Protein AF-A0A224Y0G2-F1 (afdb_monomer_lite)

Foldseek 3Di:
DDDPDPDPPVVVVVCCVVVVVVVVVVCVVCLCDPDPNHDPVVVVVVVCVVVVCCCVPVVPVDDDDDDQDPCNPPPDDDDDDDPVCVVVDDDPDPDPCNPPDDPPVPPDDDDPPPPPPPPPPPPDDDDDDDDDDPDDDDDDDDDDDDDDDDD

Organism: NCBI:txid156445

Radius of gyration: 34.44 Å; chains: 1; bounding box: 80×59×84 Å

Secondary structure (DSSP, 8-state):
-----SS-HHHHHHHHHHHHHHHHHHHHH-TTSSSTTS--HHHHHHHHHHHHHHHHTTTTS-PPPP---TTTT-SS------TTGGGG-PPPP--TTTT----GGG-SPPPP-----------------------PPPPPPPP--------

InterPro domains:
  IPR000615 Bestrophin [PTHR10736] (2-120)
  IPR021134 Bestrophin-like [PF01062] (2-57)

Sequence (151 aa):
MEIDIYLPVFTILQFFFFMGLLKVAEQLINPFGDDDEDFELNWLIDRHTKVSYLGVDILMAKAPPLVKDKYFDEVNLTLPYTGAAFAYKKKTYRGSVHNMQVPEDQQSMFLPEIAEEEEQDTIRNTPKNSVPNLLMPTPPTPSSAPAGIWR

pLDDT: mean 79.34, std 19.07, range [37.09, 97.75]

Structure (mmCIF, N/CA/C/O backbone):
data_AF-A0A224Y0G2-F1
#
_entry.id   AF-A0A224Y0G2-F1
#
loop_
_atom_site.group_PDB
_atom_site.id
_atom_site.type_symbol
_atom_site.label_atom_id
_atom_site.label_alt_id
_atom_site.label_comp_id
_atom_site.label_asym_id
_atom_site.label_entity_id
_atom_site.label_seq_id
_atom_site.pdbx_PDB_ins_code
_atom_site.Cartn_x
_atom_site.Cartn_y
_atom_site.Cartn_z
_atom_site.occupancy
_atom_site.B_iso_or_equiv
_atom_site.auth_seq_id
_atom_site.auth_comp_id
_atom_site.auth_asym_id
_atom_site.auth_atom_id
_atom_site.pdbx_PDB_model_num
ATOM 1 N N . MET A 1 1 ? -42.674 6.212 34.345 1.00 41.25 1 MET A N 1
ATOM 2 C CA . MET A 1 1 ? -42.300 4.798 34.162 1.00 41.25 1 MET A CA 1
ATOM 3 C C . MET A 1 1 ? -40.810 4.816 33.891 1.00 41.25 1 MET A C 1
ATOM 5 O O . MET A 1 1 ? -40.409 5.245 32.818 1.00 41.25 1 MET A O 1
ATOM 9 N N . GLU A 1 2 ? -40.012 4.556 34.921 1.00 67.75 2 GLU A N 1
ATOM 10 C CA . GLU A 1 2 ? -38.554 4.485 34.803 1.00 67.75 2 GLU A CA 1
ATOM 11 C C . GLU A 1 2 ? -38.212 3.162 34.117 1.00 67.75 2 GLU A C 1
ATOM 13 O O . GLU A 1 2 ? -38.799 2.125 34.426 1.00 67.75 2 GLU A O 1
ATOM 18 N N . ILE A 1 3 ? -37.354 3.222 33.103 1.00 73.31 3 ILE A N 1
ATOM 19 C CA . ILE A 1 3 ? -36.933 2.044 32.350 1.00 73.31 3 ILE A CA 1
ATOM 20 C C . ILE A 1 3 ? -35.868 1.360 33.203 1.00 73.31 3 ILE A C 1
ATOM 22 O O . ILE A 1 3 ? -34.735 1.832 33.271 1.00 73.31 3 ILE A O 1
ATOM 26 N N . ASP A 1 4 ? -36.249 0.273 33.868 1.00 70.38 4 ASP A N 1
ATOM 27 C CA . ASP A 1 4 ? -35.336 -0.525 34.680 1.00 70.38 4 ASP A CA 1
ATOM 28 C C . ASP A 1 4 ? -34.507 -1.438 33.763 1.00 70.38 4 ASP A C 1
ATOM 30 O O . ASP A 1 4 ? -34.941 -2.502 33.310 1.00 70.38 4 ASP A O 1
ATOM 34 N N . ILE A 1 5 ? -33.330 -0.946 33.377 1.00 75.06 5 ILE A N 1
ATOM 35 C CA . ILE A 1 5 ? -32.392 -1.651 32.506 1.00 75.06 5 ILE A CA 1
ATOM 36 C C . ILE A 1 5 ? -31.494 -2.519 33.396 1.00 75.06 5 ILE A C 1
ATOM 38 O O . ILE A 1 5 ? -30.482 -2.052 33.913 1.00 75.06 5 ILE A O 1
ATOM 42 N N . TYR A 1 6 ? -31.841 -3.802 33.539 1.00 82.00 6 TYR A N 1
ATOM 43 C CA . TYR A 1 6 ? -31.057 -4.777 34.318 1.00 82.00 6 TYR A CA 1
ATOM 44 C C . TYR A 1 6 ? -29.614 -4.947 33.804 1.00 82.00 6 TYR A C 1
ATOM 46 O O . TYR A 1 6 ? -28.706 -5.266 34.568 1.00 82.00 6 TYR A O 1
ATOM 54 N N . LEU A 1 7 ? -29.391 -4.717 32.505 1.00 84.44 7 LEU A N 1
ATOM 55 C CA . LEU A 1 7 ? -28.081 -4.818 31.865 1.00 84.44 7 LEU A CA 1
ATOM 56 C C . LEU A 1 7 ? -27.721 -3.498 31.170 1.00 84.44 7 LEU A C 1
ATOM 58 O O . LEU A 1 7 ? -28.345 -3.165 30.161 1.00 84.44 7 LEU A O 1
ATOM 62 N N . PRO A 1 8 ? -26.713 -2.748 31.651 1.00 88.56 8 PRO A N 1
ATOM 63 C CA . PRO A 1 8 ? -26.420 -1.406 31.158 1.00 88.56 8 PRO A CA 1
ATOM 64 C C . PRO A 1 8 ? -25.689 -1.448 29.806 1.00 88.56 8 PRO A C 1
ATOM 66 O O . PRO A 1 8 ? -24.472 -1.277 29.723 1.00 88.56 8 PRO A O 1
ATOM 69 N N . VAL A 1 9 ? -26.440 -1.656 28.720 1.00 89.94 9 VAL A N 1
ATOM 70 C CA . VAL A 1 9 ? -25.911 -1.813 27.350 1.00 89.94 9 VAL A CA 1
ATOM 71 C C . VAL A 1 9 ? -25.011 -0.641 26.942 1.00 89.94 9 VAL A C 1
ATOM 73 O O . VAL A 1 9 ? -23.925 -0.854 26.409 1.00 89.94 9 VAL A O 1
ATOM 76 N N . PHE A 1 10 ? -25.415 0.600 27.231 1.00 90.81 10 PHE A N 1
ATOM 77 C CA . PHE A 1 10 ? -24.622 1.781 26.877 1.00 90.81 10 PHE A CA 1
ATOM 78 C C . PHE A 1 10 ? -23.303 1.871 27.649 1.00 90.81 10 PHE A C 1
ATOM 80 O O . PHE A 1 10 ? -22.293 2.253 27.067 1.00 90.81 10 PHE A O 1
ATOM 87 N N . THR A 1 11 ? -23.279 1.472 28.921 1.00 90.69 11 THR A N 1
ATOM 88 C CA . THR A 1 11 ? -22.047 1.444 29.723 1.00 90.69 11 THR A CA 1
ATOM 89 C C . THR A 1 11 ? -21.094 0.356 29.236 1.00 90.69 11 THR A C 1
ATOM 91 O O . THR A 1 11 ? -19.891 0.584 29.177 1.00 90.69 11 THR A O 1
ATOM 94 N N . ILE A 1 12 ? -21.616 -0.798 28.813 1.00 93.94 12 ILE A N 1
ATOM 95 C CA . ILE A 1 12 ? -20.811 -1.871 28.213 1.00 93.94 12 ILE A CA 1
ATOM 96 C C . ILE A 1 12 ? -20.200 -1.408 26.881 1.00 93.94 12 ILE A C 1
ATOM 98 O O . ILE A 1 12 ? -19.010 -1.604 26.650 1.00 93.94 12 ILE A O 1
ATOM 102 N N . LEU A 1 13 ? -20.975 -0.735 26.026 1.00 94.31 13 LEU A N 1
ATOM 103 C CA . LEU A 1 13 ? -20.462 -0.163 24.776 1.00 94.31 13 LEU A CA 1
ATOM 104 C C . LEU A 1 13 ? -19.409 0.927 25.023 1.00 94.31 13 LEU A C 1
ATOM 106 O O . LEU A 1 13 ? -18.375 0.938 24.359 1.00 94.31 13 LEU A O 1
ATOM 110 N N . GLN A 1 14 ? -19.638 1.815 25.995 1.00 93.19 14 GLN A N 1
ATOM 111 C CA . GLN A 1 14 ? -18.654 2.823 26.402 1.00 93.19 14 GLN A CA 1
ATOM 112 C C . GLN A 1 14 ? -17.368 2.172 26.921 1.00 93.19 14 GLN A C 1
ATOM 114 O O . GLN A 1 14 ? -16.276 2.605 26.562 1.00 93.19 14 GLN A O 1
ATOM 119 N N . PHE A 1 15 ? -17.483 1.103 27.710 1.00 95.31 15 PHE A N 1
ATOM 120 C CA . PHE A 1 15 ? -16.337 0.342 28.192 1.00 95.31 15 PHE A CA 1
ATOM 121 C C . PHE A 1 15 ? -15.535 -0.269 27.039 1.00 95.31 15 PHE A C 1
ATOM 123 O O . PHE A 1 15 ? -14.323 -0.080 26.992 1.00 95.31 15 PHE A O 1
ATOM 130 N N . PHE A 1 16 ? -16.189 -0.923 26.073 1.00 95.50 16 PHE A N 1
ATOM 131 C CA . PHE A 1 16 ? -15.503 -1.452 24.890 1.00 95.50 16 PHE A CA 1
ATOM 132 C C . PHE A 1 16 ? -14.831 -0.361 24.060 1.00 95.50 16 PHE A C 1
ATOM 134 O O . PHE A 1 16 ? -13.745 -0.589 23.540 1.00 95.50 16 PHE A O 1
ATOM 141 N N . PHE A 1 17 ? -15.428 0.827 23.959 1.00 94.81 17 PHE A N 1
ATOM 142 C CA . PHE A 1 17 ? -14.814 1.940 23.243 1.00 94.81 17 PHE A CA 1
ATOM 143 C C . PHE A 1 17 ? -13.533 2.427 23.934 1.00 94.81 17 PHE A C 1
ATOM 145 O O . PHE A 1 17 ? -12.483 2.500 23.300 1.00 94.81 17 PHE A O 1
ATOM 152 N N . PHE A 1 18 ? -13.579 2.701 25.240 1.00 96.00 18 PHE A N 1
ATOM 153 C CA . PHE A 1 18 ? -12.405 3.192 25.969 1.00 96.00 18 PHE A CA 1
ATOM 154 C C . PHE A 1 18 ? -11.320 2.127 26.137 1.00 96.00 18 PHE A C 1
ATOM 156 O O . PHE A 1 18 ? -10.147 2.412 25.904 1.00 96.00 18 PHE A O 1
ATOM 163 N N . MET A 1 19 ? -11.696 0.894 26.482 1.00 96.00 19 MET A N 1
ATOM 164 C CA . MET A 1 19 ? -10.743 -0.212 26.582 1.00 96.00 19 MET A CA 1
ATOM 165 C C . MET A 1 19 ? -10.197 -0.620 25.220 1.00 96.00 19 MET A C 1
ATOM 167 O O . MET A 1 19 ? -9.020 -0.944 25.125 1.00 96.00 19 MET A O 1
ATOM 171 N N . GLY A 1 20 ? -11.014 -0.575 24.167 1.00 95.06 20 GLY A N 1
ATOM 172 C CA . GLY A 1 20 ? -10.581 -0.860 22.802 1.00 95.06 20 GLY A CA 1
ATOM 173 C C . GLY A 1 20 ? -9.538 0.143 22.321 1.00 95.06 20 GLY A C 1
ATOM 174 O O . GLY A 1 20 ? -8.474 -0.260 21.865 1.00 95.06 20 GLY A O 1
ATOM 175 N N . LEU A 1 21 ? -9.785 1.446 22.497 1.00 96.25 21 LEU A N 1
ATOM 176 C CA . LEU A 1 21 ? -8.803 2.483 22.160 1.00 96.25 21 LEU A CA 1
ATOM 177 C C . LEU A 1 21 ? -7.509 2.345 22.970 1.00 96.25 21 LEU A C 1
ATOM 179 O O . LEU A 1 21 ? -6.422 2.500 22.416 1.00 96.25 21 LEU A O 1
ATOM 183 N N . LEU A 1 22 ? -7.616 2.027 24.264 1.00 95.38 22 LEU A N 1
ATOM 184 C CA . LEU A 1 22 ? -6.449 1.790 25.109 1.00 95.38 22 LEU A CA 1
ATOM 185 C C . LEU A 1 22 ? -5.653 0.566 24.638 1.00 95.38 22 LEU A C 1
ATOM 187 O O . LEU A 1 22 ? -4.432 0.636 24.562 1.00 95.38 22 LEU A O 1
ATOM 191 N N . LYS A 1 23 ? -6.334 -0.525 24.268 1.00 91.81 23 LYS A N 1
ATOM 192 C CA . LYS A 1 23 ? -5.699 -1.755 23.779 1.00 91.81 23 LYS A CA 1
ATOM 193 C C . LYS A 1 23 ? -5.008 -1.571 22.431 1.00 91.81 23 LYS A C 1
ATOM 195 O O . LYS A 1 23 ? -3.923 -2.104 22.250 1.00 91.81 23 LYS A O 1
ATOM 200 N N . VAL A 1 24 ? -5.562 -0.750 21.537 1.00 93.94 24 VAL A N 1
ATOM 201 C CA . VAL A 1 24 ? -4.877 -0.370 20.288 1.00 93.94 24 VAL A CA 1
ATOM 202 C C . VAL A 1 24 ? -3.583 0.389 20.587 1.00 93.94 24 VAL A C 1
ATOM 204 O O . VAL A 1 24 ? -2.553 0.113 19.981 1.00 93.94 24 VAL A O 1
ATOM 207 N N . ALA A 1 25 ? -3.607 1.333 21.532 1.00 94.44 25 ALA A N 1
ATOM 208 C CA . ALA A 1 25 ? -2.397 2.053 21.929 1.00 94.44 25 ALA A CA 1
ATOM 209 C C . ALA A 1 25 ? -1.363 1.133 22.604 1.00 94.44 25 ALA A C 1
ATOM 211 O O . ALA A 1 25 ? -0.167 1.311 22.395 1.00 94.44 25 ALA A O 1
ATOM 212 N N . GLU A 1 26 ? -1.822 0.155 23.389 1.00 91.94 26 GLU A N 1
ATOM 213 C CA . GLU A 1 26 ? -0.978 -0.857 24.029 1.00 91.94 26 GLU A CA 1
ATOM 214 C C . GLU A 1 26 ? -0.296 -1.762 22.998 1.00 91.94 26 GLU A C 1
ATOM 216 O O . GLU A 1 26 ? 0.910 -1.941 23.086 1.00 91.94 26 GLU A O 1
ATOM 221 N N . GLN A 1 27 ? -1.017 -2.249 21.985 1.00 89.81 27 GLN A N 1
ATOM 222 C CA . GLN A 1 27 ? -0.423 -3.036 20.893 1.00 89.81 27 GLN A CA 1
ATOM 223 C C . GLN A 1 27 ? 0.603 -2.214 20.095 1.00 89.81 27 GLN A C 1
ATOM 225 O O . GLN A 1 27 ? 1.681 -2.688 19.761 1.00 89.81 27 GLN A O 1
ATOM 230 N N . LEU A 1 28 ? 0.318 -0.936 19.830 1.00 90.69 28 LEU A N 1
ATOM 231 C CA . LEU A 1 28 ? 1.206 -0.082 19.033 1.00 90.69 28 LEU A CA 1
ATOM 232 C C . LEU A 1 28 ? 2.410 0.484 19.805 1.00 90.69 28 LEU A C 1
ATOM 234 O O . LEU A 1 28 ? 3.265 1.125 19.189 1.00 90.69 28 LEU A O 1
ATOM 238 N N . ILE A 1 29 ? 2.501 0.293 21.127 1.00 93.00 29 ILE A N 1
ATOM 239 C CA . ILE A 1 29 ? 3.619 0.836 21.916 1.00 93.00 29 ILE A CA 1
ATOM 240 C C . ILE A 1 29 ? 4.936 0.117 21.609 1.00 93.00 29 ILE A C 1
ATOM 242 O O . ILE A 1 29 ? 5.998 0.741 21.638 1.00 93.00 29 ILE A O 1
ATOM 246 N N . ASN A 1 30 ? 4.866 -1.181 21.305 1.00 93.19 30 ASN A N 1
ATOM 247 C CA . ASN A 1 30 ? 6.008 -2.001 20.931 1.00 93.19 30 ASN A CA 1
ATOM 248 C C . ASN A 1 30 ? 5.619 -2.983 19.813 1.00 93.19 30 ASN A C 1
ATOM 250 O O . ASN A 1 30 ? 5.395 -4.150 20.103 1.00 93.19 30 ASN A O 1
ATOM 254 N N . PRO A 1 31 ? 5.617 -2.538 18.546 1.00 92.94 31 PRO A N 1
ATOM 255 C CA . PRO A 1 31 ? 5.198 -3.357 17.406 1.00 92.94 31 PRO A CA 1
ATOM 256 C C . PRO A 1 31 ? 6.267 -4.375 16.945 1.00 92.94 31 PRO A C 1
ATOM 258 O O . PRO A 1 31 ? 6.239 -4.848 15.808 1.00 92.94 31 PRO A O 1
ATOM 261 N N . PHE A 1 32 ? 7.297 -4.615 17.765 1.00 92.81 32 PHE A N 1
ATOM 262 C CA . PHE A 1 32 ? 8.458 -5.463 17.460 1.00 92.81 32 PHE A CA 1
ATOM 263 C C . PHE A 1 32 ? 8.578 -6.655 18.420 1.00 92.81 32 PHE A C 1
ATOM 265 O O . PHE A 1 32 ? 9.674 -7.199 18.587 1.00 92.81 32 PHE A O 1
ATOM 272 N N . GLY A 1 33 ? 7.501 -6.991 19.127 1.00 89.94 33 GLY A N 1
ATOM 273 C CA . GLY A 1 33 ? 7.428 -8.186 19.953 1.00 89.94 33 GLY A CA 1
ATOM 274 C C . GLY A 1 33 ? 7.193 -9.452 19.123 1.00 89.94 33 GLY A C 1
ATOM 275 O O . GLY A 1 33 ? 7.676 -9.580 17.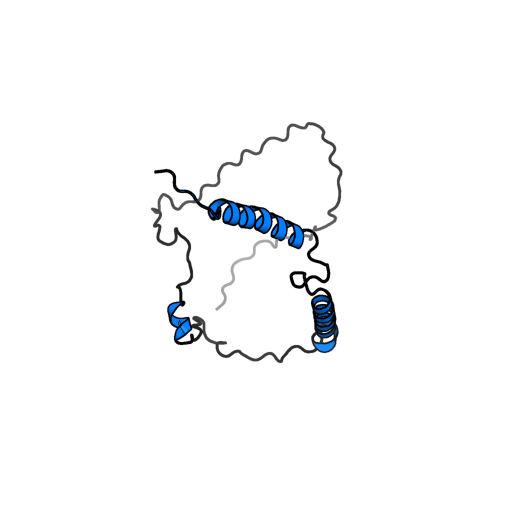998 1.00 89.94 33 GLY A O 1
ATOM 276 N N . ASP A 1 34 ? 6.500 -10.404 19.740 1.00 90.06 34 ASP A N 1
ATOM 277 C CA . ASP A 1 34 ? 6.119 -11.702 19.165 1.00 90.06 34 ASP A CA 1
ATOM 278 C C . ASP A 1 34 ? 4.586 -11.873 19.189 1.00 90.06 34 ASP A C 1
ATOM 280 O O . ASP A 1 34 ? 4.085 -12.990 19.086 1.00 90.06 34 ASP A O 1
ATOM 284 N N . ASP A 1 35 ? 3.840 -10.778 19.395 1.00 89.31 35 ASP A N 1
ATOM 285 C CA . ASP A 1 35 ? 2.379 -10.807 19.374 1.00 89.31 35 ASP A CA 1
ATOM 286 C C . ASP A 1 35 ? 1.882 -10.956 17.924 1.00 89.31 35 ASP A C 1
ATOM 288 O O . ASP A 1 35 ? 2.539 -10.530 16.972 1.00 89.31 35 ASP A O 1
ATOM 292 N N . ASP A 1 36 ? 0.691 -11.535 17.735 1.00 88.06 36 ASP A N 1
ATOM 293 C CA . ASP A 1 36 ? 0.135 -11.824 16.400 1.00 88.06 36 ASP A CA 1
ATOM 294 C C . ASP A 1 36 ? -0.056 -10.559 15.531 1.00 88.06 36 ASP A C 1
ATOM 296 O O . ASP A 1 36 ? -0.123 -10.640 14.302 1.00 88.06 36 ASP A O 1
ATOM 300 N N . GLU A 1 37 ? -0.174 -9.383 16.159 1.00 90.50 37 GLU A N 1
ATOM 301 C CA . GLU A 1 37 ? -0.311 -8.089 15.482 1.00 90.50 37 GLU A CA 1
ATOM 302 C C . GLU A 1 37 ? 1.020 -7.352 15.235 1.00 90.50 37 GLU A C 1
ATOM 304 O O . GLU A 1 37 ? 1.014 -6.293 14.595 1.00 90.50 37 GLU A O 1
ATOM 309 N N . ASP A 1 38 ? 2.147 -7.887 15.712 1.00 94.38 38 ASP A N 1
ATOM 310 C CA . ASP A 1 38 ? 3.470 -7.285 15.546 1.00 94.38 38 ASP A CA 1
ATOM 311 C C . ASP A 1 38 ? 4.030 -7.478 14.131 1.00 94.38 38 ASP A C 1
ATOM 313 O O . ASP A 1 38 ? 3.570 -8.283 13.316 1.00 94.38 38 ASP A O 1
ATOM 317 N N . PHE A 1 39 ? 5.069 -6.713 13.798 1.00 93.56 39 PHE A N 1
ATOM 318 C CA . PHE A 1 39 ? 5.753 -6.892 12.525 1.00 93.56 39 PHE A CA 1
ATOM 319 C C . PHE A 1 39 ? 6.532 -8.213 12.487 1.00 93.56 39 PHE A C 1
ATOM 321 O O . PHE A 1 39 ? 7.404 -8.457 13.318 1.00 93.56 39 PHE A O 1
ATOM 328 N N . GLU A 1 40 ? 6.347 -8.993 11.416 1.00 94.12 40 GLU A N 1
ATOM 329 C CA . GLU A 1 40 ? 7.162 -10.180 11.120 1.00 94.12 40 GLU A CA 1
ATOM 330 C C . GLU A 1 40 ? 8.600 -9.811 10.688 1.00 94.12 40 GLU A C 1
ATOM 332 O O . GLU A 1 40 ? 9.004 -9.937 9.523 1.00 94.12 40 GLU A O 1
ATOM 337 N N . LEU A 1 41 ? 9.413 -9.333 11.630 1.00 94.31 41 LEU A N 1
ATOM 338 C CA . LEU A 1 41 ? 10.764 -8.844 11.358 1.00 94.31 41 LEU A CA 1
ATOM 339 C C . LEU A 1 41 ? 11.690 -9.954 10.842 1.00 94.31 41 LEU A C 1
ATOM 341 O O . LEU A 1 41 ? 12.498 -9.705 9.947 1.00 94.31 41 LEU A O 1
ATOM 345 N N . ASN A 1 42 ? 11.542 -11.181 11.345 1.00 92.25 42 ASN A N 1
ATOM 346 C CA . ASN A 1 42 ? 12.335 -12.329 10.898 1.00 92.25 42 ASN A CA 1
ATOM 347 C C . ASN A 1 42 ? 12.140 -12.591 9.397 1.00 92.25 42 ASN A C 1
ATOM 349 O O . ASN A 1 42 ? 13.114 -12.689 8.648 1.00 92.25 42 ASN A O 1
ATOM 353 N N . TRP A 1 43 ? 10.886 -12.587 8.932 1.00 95.19 43 TRP A N 1
ATOM 354 C CA . TRP A 1 43 ? 10.581 -12.712 7.507 1.00 95.19 43 TRP A CA 1
ATOM 355 C C . TRP A 1 43 ? 11.169 -11.551 6.702 1.00 95.19 43 TRP A C 1
ATOM 357 O O . TRP A 1 43 ? 11.741 -11.745 5.623 1.00 95.19 43 TRP A O 1
ATOM 367 N N . LEU A 1 44 ? 11.062 -10.331 7.233 1.00 96.38 44 LEU A N 1
ATOM 368 C CA . LEU A 1 44 ? 11.577 -9.138 6.579 1.00 96.38 44 LEU A CA 1
ATOM 369 C C . LEU A 1 44 ? 13.099 -9.205 6.395 1.00 96.38 44 LEU A C 1
ATOM 371 O O . LEU A 1 44 ? 13.588 -8.870 5.311 1.00 96.38 44 LEU A O 1
ATOM 375 N N . ILE A 1 45 ? 13.837 -9.645 7.415 1.00 96.62 45 ILE A N 1
ATOM 376 C CA . ILE A 1 45 ? 15.297 -9.793 7.384 1.00 96.62 45 ILE A CA 1
ATOM 377 C C . ILE A 1 45 ? 15.700 -10.839 6.346 1.00 96.62 45 ILE A C 1
ATOM 379 O O . ILE A 1 45 ? 16.544 -10.550 5.491 1.00 96.62 45 ILE A O 1
ATOM 383 N N . ASP A 1 46 ? 15.064 -12.009 6.351 1.00 97.25 46 ASP A N 1
ATOM 384 C CA . ASP A 1 46 ? 15.353 -13.080 5.394 1.00 97.25 46 ASP A CA 1
ATOM 385 C C . ASP A 1 46 ? 15.099 -12.624 3.954 1.00 97.25 46 ASP A C 1
ATOM 387 O O . ASP A 1 46 ? 15.934 -12.801 3.056 1.00 97.25 46 ASP A O 1
ATOM 391 N N . ARG A 1 47 ? 13.960 -11.961 3.727 1.00 97.75 47 ARG A N 1
ATOM 392 C CA . ARG A 1 47 ? 13.570 -11.434 2.419 1.00 97.75 47 ARG A CA 1
ATOM 393 C C . ARG A 1 47 ? 14.561 -10.388 1.920 1.00 97.75 47 ARG A C 1
ATOM 395 O O . ARG A 1 47 ? 14.982 -10.460 0.764 1.00 97.75 47 ARG A O 1
ATOM 402 N N . HIS A 1 48 ? 14.947 -9.427 2.756 1.00 97.06 48 HIS A N 1
ATOM 403 C CA . HIS A 1 48 ? 15.889 -8.377 2.362 1.00 97.06 48 HIS A CA 1
ATOM 404 C C . HIS A 1 48 ? 17.289 -8.915 2.124 1.00 97.06 48 HIS A C 1
ATOM 406 O O . HIS A 1 48 ? 17.900 -8.559 1.119 1.00 97.06 48 HIS A O 1
ATOM 412 N N . THR A 1 49 ? 17.773 -9.806 2.983 1.00 96.56 49 THR A N 1
ATOM 413 C CA . THR A 1 49 ? 19.080 -10.447 2.821 1.00 96.56 49 THR A CA 1
ATOM 414 C C . THR A 1 49 ? 19.136 -11.189 1.487 1.00 96.56 49 THR A C 1
ATOM 416 O O . THR A 1 49 ? 20.022 -10.945 0.668 1.00 96.56 49 THR A O 1
ATOM 419 N N . LYS A 1 50 ? 18.116 -12.003 1.189 1.00 96.19 50 LYS A N 1
ATOM 420 C CA . LYS A 1 50 ? 18.018 -12.750 -0.070 1.00 96.19 50 LYS A CA 1
ATOM 421 C C . LYS A 1 50 ? 17.966 -11.848 -1.304 1.00 96.19 50 LYS A C 1
ATOM 423 O O . LYS A 1 50 ? 18.683 -12.097 -2.271 1.00 96.19 50 LYS A O 1
ATOM 428 N N . VAL A 1 51 ? 17.118 -10.818 -1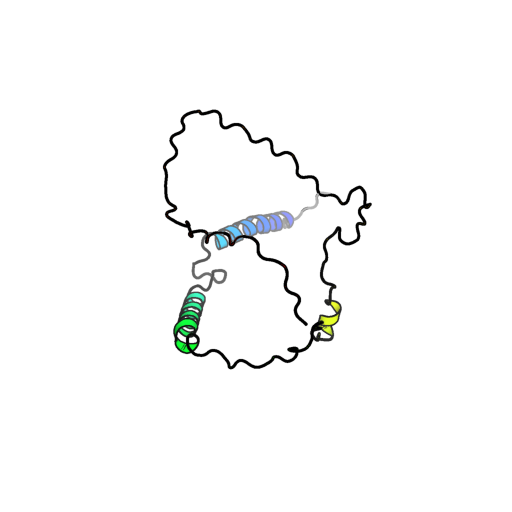.295 1.00 96.19 51 VAL A N 1
ATOM 429 C CA . VAL A 1 51 ? 16.973 -9.895 -2.436 1.00 96.19 51 VAL A CA 1
ATOM 430 C C . VAL A 1 51 ? 18.236 -9.058 -2.634 1.00 96.19 51 VAL A C 1
ATOM 432 O O . VAL A 1 51 ? 18.637 -8.839 -3.775 1.00 96.19 51 VAL A O 1
ATOM 435 N N . SER A 1 52 ? 18.889 -8.638 -1.549 1.00 95.94 52 SER A N 1
ATOM 436 C CA . SER A 1 52 ? 20.129 -7.861 -1.621 1.00 95.94 52 SER A CA 1
ATOM 437 C C . SER A 1 52 ? 21.244 -8.679 -2.263 1.00 95.94 52 SER A C 1
ATOM 439 O O . SER A 1 52 ? 21.855 -8.208 -3.220 1.00 95.94 52 SER A O 1
ATOM 441 N N . TYR A 1 53 ? 21.443 -9.929 -1.823 1.00 95.25 53 TYR A N 1
ATOM 442 C CA . TYR A 1 53 ? 22.409 -10.835 -2.450 1.00 95.25 53 TYR A CA 1
ATOM 443 C C . TYR A 1 53 ? 22.066 -11.129 -3.913 1.00 95.25 53 TYR A C 1
ATOM 445 O O . TYR A 1 53 ? 22.943 -11.053 -4.766 1.00 95.25 53 TYR A O 1
ATOM 453 N N . LEU A 1 54 ? 20.793 -11.378 -4.239 1.00 93.25 54 LEU A N 1
ATOM 454 C CA . LEU A 1 54 ? 20.355 -11.577 -5.625 1.00 93.25 54 LEU A CA 1
ATOM 455 C C . LEU A 1 54 ? 20.698 -10.373 -6.521 1.00 93.25 54 LEU A C 1
ATOM 457 O O . LEU A 1 54 ? 21.135 -10.555 -7.658 1.00 93.25 54 LEU A O 1
ATOM 461 N N . GLY A 1 55 ? 20.493 -9.157 -6.008 1.00 92.44 55 GLY A N 1
ATOM 462 C CA . GLY A 1 55 ? 20.753 -7.908 -6.719 1.00 92.44 55 GLY A CA 1
ATOM 463 C C . GLY A 1 55 ? 22.230 -7.691 -7.034 1.00 92.44 55 GLY A C 1
ATOM 464 O O . GLY A 1 55 ? 22.566 -7.371 -8.173 1.00 92.44 55 GLY A O 1
ATOM 465 N N . VAL A 1 56 ? 23.105 -7.884 -6.045 1.00 91.38 56 VAL A N 1
ATOM 466 C CA . VAL A 1 56 ? 24.546 -7.617 -6.205 1.00 91.38 56 VAL A CA 1
ATOM 467 C C . VAL A 1 56 ? 25.305 -8.751 -6.891 1.00 91.38 56 VAL A C 1
ATOM 469 O O . VAL A 1 56 ? 26.297 -8.481 -7.555 1.00 91.38 56 VAL A O 1
ATOM 472 N N . ASP A 1 57 ? 24.853 -9.998 -6.754 1.00 88.81 57 ASP A N 1
ATOM 473 C CA . ASP A 1 57 ? 25.560 -11.166 -7.289 1.00 88.81 57 ASP A CA 1
ATOM 474 C C . ASP A 1 57 ? 25.083 -11.502 -8.711 1.00 88.81 57 ASP A C 1
ATOM 476 O O . ASP A 1 57 ? 25.774 -11.281 -9.705 1.00 88.81 57 ASP A O 1
ATOM 480 N N . ILE A 1 58 ? 23.838 -11.967 -8.836 1.00 86.56 58 ILE A N 1
ATOM 481 C CA . ILE A 1 58 ? 23.324 -12.527 -10.094 1.00 86.56 58 ILE A CA 1
ATOM 482 C C . ILE A 1 58 ? 22.923 -11.428 -11.083 1.00 86.56 58 ILE A C 1
ATOM 484 O O . ILE A 1 58 ? 23.141 -11.564 -12.291 1.00 86.56 58 ILE A O 1
ATOM 488 N N . LEU A 1 59 ? 22.290 -10.356 -10.599 1.00 88.06 59 LEU A N 1
ATOM 489 C CA . LEU A 1 59 ? 21.699 -9.333 -11.466 1.00 88.06 59 LEU A CA 1
ATOM 490 C C . LEU A 1 59 ? 22.700 -8.261 -11.917 1.00 88.06 59 LEU A C 1
ATOM 492 O O . LEU A 1 59 ? 22.472 -7.646 -12.958 1.00 88.06 59 LEU A O 1
ATOM 496 N N . MET A 1 60 ? 23.820 -8.069 -11.210 1.00 83.44 60 MET A N 1
ATOM 497 C CA . MET A 1 60 ? 24.793 -7.012 -11.522 1.00 83.44 60 MET A CA 1
ATOM 498 C C . MET A 1 60 ? 25.415 -7.155 -12.920 1.00 83.44 60 MET A C 1
ATOM 500 O O . MET A 1 60 ? 25.624 -6.155 -13.603 1.00 83.44 60 MET A O 1
ATOM 504 N N . ALA A 1 61 ? 25.680 -8.383 -13.373 1.00 77.06 61 ALA A N 1
ATOM 505 C CA . ALA A 1 61 ? 26.326 -8.639 -14.666 1.00 77.06 61 ALA A CA 1
ATOM 506 C C . ALA A 1 61 ? 25.362 -9.108 -15.774 1.00 77.06 61 ALA A C 1
ATOM 508 O O . ALA A 1 61 ? 25.777 -9.258 -16.924 1.00 77.06 61 ALA A O 1
ATOM 509 N N . LYS A 1 62 ? 24.085 -9.364 -15.458 1.00 80.00 62 LYS A N 1
ATOM 510 C CA . LYS A 1 62 ? 23.138 -10.027 -16.369 1.00 80.00 62 LYS A CA 1
ATOM 511 C C . LYS A 1 62 ? 21.944 -9.136 -16.703 1.00 80.00 62 LYS A C 1
ATOM 513 O O . LYS A 1 62 ? 20.818 -9.394 -16.278 1.00 80.00 62 LYS A O 1
ATOM 518 N N . ALA A 1 63 ? 22.184 -8.109 -17.514 1.00 84.94 63 ALA A N 1
ATOM 519 C CA . ALA A 1 63 ? 21.097 -7.366 -18.142 1.00 84.94 63 ALA A CA 1
ATOM 520 C C . ALA A 1 63 ? 20.415 -8.227 -19.228 1.00 84.94 63 ALA A C 1
ATOM 522 O O . ALA A 1 63 ? 21.101 -8.959 -19.951 1.00 84.94 63 ALA A O 1
ATOM 523 N N . PRO A 1 64 ? 19.078 -8.168 -19.370 1.00 90.12 64 PRO A N 1
ATOM 524 C CA . PRO A 1 64 ? 18.399 -8.795 -20.497 1.00 90.12 64 PRO A CA 1
ATOM 525 C C . PRO A 1 64 ? 18.846 -8.147 -21.822 1.00 90.12 64 PRO A C 1
ATOM 527 O O . PRO A 1 64 ? 19.216 -6.970 -21.836 1.00 90.12 64 PRO A O 1
ATOM 530 N N . PRO A 1 65 ? 18.821 -8.888 -22.944 1.00 90.75 65 PRO A N 1
ATOM 531 C CA . PRO A 1 65 ? 19.193 -8.335 -24.240 1.00 90.75 65 PRO A CA 1
ATOM 532 C C . PRO A 1 65 ? 18.261 -7.183 -24.625 1.00 90.75 65 PRO A C 1
ATOM 534 O O . PRO A 1 65 ? 17.049 -7.251 -24.412 1.00 90.75 65 PRO A O 1
ATOM 537 N N . LEU A 1 66 ? 18.831 -6.138 -25.226 1.00 93.12 66 LEU A N 1
ATOM 538 C CA . LEU A 1 66 ? 18.060 -5.013 -25.744 1.00 93.12 66 LEU A CA 1
ATOM 539 C C . LEU A 1 66 ? 17.278 -5.463 -26.980 1.00 93.12 66 LEU A C 1
ATOM 541 O O . LEU A 1 66 ? 17.858 -5.839 -27.998 1.00 93.12 66 LEU A O 1
ATOM 545 N N . VAL A 1 67 ? 15.954 -5.421 -26.880 1.00 96.00 67 VAL A N 1
ATOM 546 C CA . VAL A 1 67 ? 15.023 -5.765 -27.956 1.00 96.00 67 VAL A CA 1
ATOM 547 C C . VAL A 1 67 ? 14.002 -4.640 -28.058 1.00 96.00 67 VAL A C 1
ATOM 549 O O . VAL A 1 67 ? 13.595 -4.082 -27.040 1.00 96.00 67 VAL A O 1
ATOM 552 N N . LYS A 1 68 ? 13.601 -4.296 -29.286 1.00 95.88 68 LYS A N 1
ATOM 553 C CA . LYS A 1 68 ? 12.504 -3.351 -29.518 1.00 95.88 68 LYS A CA 1
ATOM 554 C C . LYS A 1 68 ? 11.233 -3.889 -28.867 1.00 95.88 68 LYS A C 1
ATOM 556 O O . LYS A 1 68 ? 1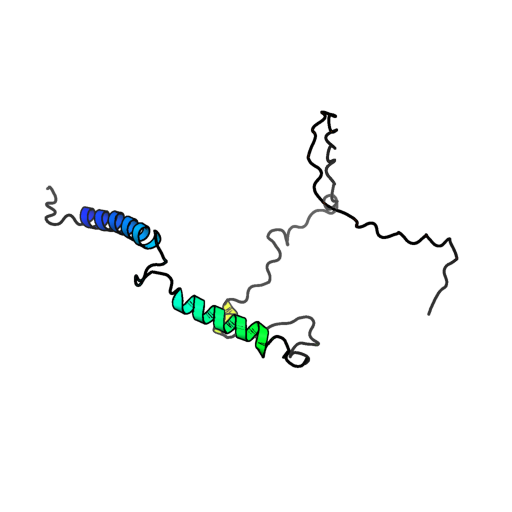0.873 -5.047 -29.085 1.00 95.88 68 LYS A O 1
ATOM 561 N N . ASP A 1 69 ? 10.574 -3.071 -28.059 1.00 92.19 69 ASP A N 1
ATOM 562 C CA . ASP A 1 69 ? 9.317 -3.462 -27.439 1.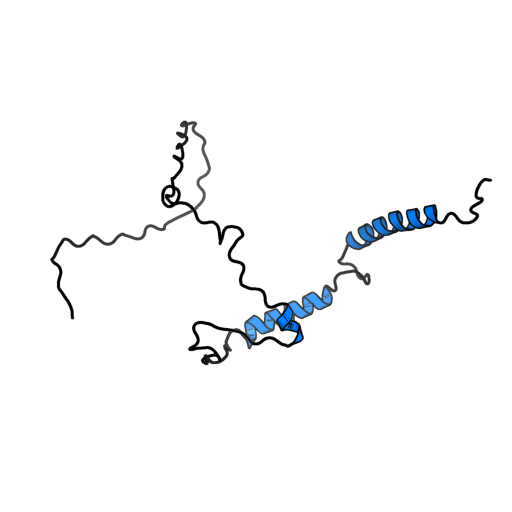00 92.19 69 ASP A CA 1
ATOM 563 C C . ASP A 1 69 ? 8.165 -3.456 -28.461 1.00 92.19 69 ASP A C 1
ATOM 565 O O . ASP A 1 69 ? 8.318 -3.062 -29.619 1.00 92.19 69 ASP A O 1
ATOM 569 N N . LYS A 1 70 ? 6.989 -3.921 -28.029 1.00 92.12 70 LYS A N 1
ATOM 570 C CA . LYS A 1 70 ? 5.806 -4.072 -28.889 1.00 92.12 70 LYS A CA 1
ATOM 571 C C . LYS A 1 70 ? 5.352 -2.757 -29.540 1.00 92.12 70 LYS A C 1
ATOM 573 O O . LYS A 1 70 ? 4.735 -2.813 -30.598 1.00 92.12 70 LYS A O 1
ATOM 578 N N . TYR A 1 71 ? 5.635 -1.615 -28.920 1.00 93.38 71 TYR A N 1
ATOM 579 C CA . TYR A 1 71 ? 5.148 -0.302 -29.330 1.00 93.38 71 TYR A CA 1
ATOM 580 C C . TYR A 1 71 ? 6.282 0.632 -29.780 1.00 93.38 71 TYR A C 1
ATOM 582 O O . TYR A 1 71 ? 6.108 1.846 -29.792 1.00 93.38 71 TYR A O 1
ATOM 590 N N . PHE A 1 72 ? 7.436 0.074 -30.168 1.00 92.75 72 PHE A N 1
ATOM 591 C CA . PHE A 1 72 ? 8.666 0.827 -30.440 1.00 92.75 72 PHE A CA 1
ATOM 592 C C . PHE A 1 72 ? 8.512 1.966 -31.469 1.00 92.75 72 PHE A C 1
ATOM 594 O O . PHE A 1 72 ? 9.146 3.006 -31.324 1.00 92.75 72 PHE A O 1
ATOM 601 N N . ASP A 1 73 ? 7.671 1.786 -32.494 1.00 93.12 73 ASP A N 1
ATOM 602 C CA . ASP A 1 73 ? 7.453 2.783 -33.556 1.00 93.12 73 ASP A CA 1
ATOM 603 C C . ASP A 1 73 ? 6.188 3.652 -33.328 1.00 93.12 73 ASP A C 1
ATOM 605 O O . ASP A 1 73 ? 5.869 4.524 -34.139 1.00 93.12 73 ASP A O 1
ATOM 609 N N . GLU A 1 74 ? 5.435 3.437 -32.240 1.00 90.88 74 GLU A N 1
ATOM 610 C CA . GLU A 1 74 ? 4.164 4.124 -31.979 1.00 90.88 74 GLU A CA 1
ATOM 611 C C . GLU A 1 74 ? 4.345 5.403 -31.142 1.00 90.88 74 GLU A C 1
ATOM 613 O O . GLU A 1 74 ? 4.814 5.375 -30.008 1.00 90.88 74 GLU A O 1
ATOM 618 N N . VAL A 1 75 ? 3.886 6.546 -31.669 1.00 86.19 75 VAL A N 1
ATOM 619 C CA . VAL A 1 75 ? 3.964 7.847 -30.967 1.00 86.19 75 VAL A CA 1
ATOM 620 C C . VAL A 1 75 ? 2.808 8.051 -29.976 1.00 86.19 75 VAL A C 1
ATOM 622 O O . VAL A 1 75 ? 2.983 8.665 -28.926 1.00 86.19 75 VAL A O 1
ATOM 625 N N . ASN A 1 76 ? 1.614 7.536 -30.292 1.00 85.88 76 ASN A N 1
ATOM 626 C CA . ASN A 1 76 ? 0.413 7.669 -29.458 1.00 85.88 76 ASN A CA 1
ATOM 627 C C . ASN A 1 76 ? -0.007 6.307 -28.897 1.00 85.88 76 ASN A C 1
ATOM 629 O O . ASN A 1 76 ? -0.926 5.667 -29.406 1.00 85.88 76 ASN A O 1
ATOM 633 N N . LEU A 1 77 ? 0.669 5.882 -27.831 1.00 86.75 77 LEU A N 1
ATOM 634 C CA . LEU A 1 77 ? 0.443 4.592 -27.192 1.00 86.75 77 LEU A CA 1
ATOM 635 C C . LEU A 1 77 ? -0.908 4.531 -26.462 1.00 86.75 77 LEU A C 1
ATOM 637 O O . LEU A 1 77 ? -1.168 5.293 -25.526 1.00 86.75 77 LEU A O 1
ATOM 641 N N . THR A 1 78 ? -1.742 3.552 -26.816 1.00 84.69 78 THR A N 1
ATOM 642 C CA . THR A 1 78 ? -2.924 3.176 -26.028 1.00 84.69 78 THR A CA 1
ATOM 643 C C . THR A 1 78 ? -2.801 1.748 -25.521 1.00 84.69 78 THR A C 1
ATOM 645 O O . THR A 1 78 ? -2.945 0.795 -26.283 1.00 84.69 78 THR A O 1
ATOM 648 N N . LEU A 1 79 ? -2.579 1.598 -24.215 1.00 89.00 79 LEU A N 1
ATOM 649 C CA . LEU A 1 79 ? -2.499 0.281 -23.590 1.00 89.00 79 LEU A CA 1
ATOM 650 C C . LEU A 1 79 ? -3.873 -0.416 -23.577 1.00 89.00 79 LEU A C 1
ATOM 652 O O . LEU A 1 79 ? -4.896 0.248 -23.365 1.00 89.00 79 LEU A O 1
ATOM 656 N N . PRO A 1 80 ? -3.920 -1.744 -23.790 1.00 90.75 80 PRO A N 1
ATOM 657 C CA . PRO A 1 80 ? -5.154 -2.509 -23.685 1.00 90.75 80 PRO A CA 1
ATOM 658 C C . PRO A 1 80 ? -5.629 -2.582 -22.229 1.00 90.75 80 PRO A C 1
ATOM 660 O O . PRO A 1 80 ? -4.828 -2.674 -21.300 1.00 90.75 80 PRO A O 1
ATOM 663 N N . TYR A 1 81 ? -6.948 -2.586 -22.043 1.00 93.38 81 TYR A N 1
ATOM 664 C CA . TYR A 1 81 ? -7.596 -2.750 -20.741 1.00 93.38 81 TYR A CA 1
ATOM 665 C C . TYR A 1 81 ? -8.414 -4.038 -20.738 1.00 93.38 81 TYR A C 1
ATOM 667 O O . TYR A 1 81 ? -8.992 -4.422 -21.755 1.00 93.38 81 TYR A O 1
ATOM 675 N N . THR A 1 82 ? -8.500 -4.691 -19.582 1.00 95.56 82 THR A N 1
ATOM 676 C CA . THR A 1 82 ? -9.475 -5.765 -19.371 1.00 95.56 82 THR A CA 1
ATOM 677 C C . THR A 1 82 ? -10.890 -5.177 -19.302 1.00 95.56 82 THR A C 1
ATOM 679 O O . THR A 1 82 ? -11.059 -3.994 -18.996 1.00 95.56 82 THR A O 1
ATOM 682 N N . GLY A 1 83 ? -11.926 -5.985 -19.559 1.00 95.44 83 GLY A N 1
ATOM 683 C CA . GLY A 1 83 ? -13.320 -5.507 -19.560 1.00 95.44 83 GLY A CA 1
ATOM 684 C C . GLY A 1 83 ? -13.738 -4.830 -18.247 1.00 95.44 83 GLY A C 1
ATOM 685 O O . GLY A 1 83 ? -14.396 -3.795 -18.273 1.00 95.44 83 GLY A O 1
ATOM 686 N N . ALA A 1 84 ? -13.273 -5.351 -17.105 1.00 95.12 84 ALA A N 1
ATOM 687 C CA . ALA A 1 84 ? -13.501 -4.744 -15.793 1.00 95.12 84 ALA A CA 1
ATOM 688 C C . ALA A 1 84 ? -12.703 -3.442 -15.591 1.00 95.12 84 ALA A C 1
ATOM 690 O O . ALA A 1 84 ? -13.207 -2.490 -15.000 1.00 95.12 84 ALA A O 1
ATOM 691 N N . ALA A 1 85 ? -11.469 -3.374 -16.102 1.00 95.25 85 ALA A N 1
ATOM 692 C CA . ALA A 1 85 ? -10.612 -2.203 -15.937 1.00 95.25 85 ALA A CA 1
ATOM 693 C C . ALA A 1 85 ? -11.022 -1.021 -16.831 1.00 95.25 85 ALA A C 1
ATOM 695 O O . ALA A 1 85 ? -10.681 0.125 -16.535 1.00 95.25 85 ALA A O 1
ATOM 696 N N . PHE A 1 86 ? -11.758 -1.284 -17.916 1.00 92.56 86 PHE A N 1
ATOM 697 C CA . PHE A 1 86 ? -12.154 -0.267 -18.888 1.00 92.56 86 PHE A CA 1
ATOM 698 C C . PHE A 1 86 ? -12.976 0.865 -18.259 1.00 92.56 86 PHE A C 1
ATOM 700 O O . PHE A 1 86 ? -12.773 2.029 -18.602 1.00 92.56 86 PHE A O 1
ATOM 707 N N . ALA A 1 87 ? -13.828 0.548 -17.279 1.00 91.81 87 ALA A N 1
ATOM 708 C CA . ALA A 1 87 ? -14.614 1.539 -16.543 1.00 91.81 87 ALA A CA 1
ATOM 709 C C . ALA A 1 87 ? -13.746 2.557 -15.775 1.00 91.81 87 ALA A C 1
ATOM 711 O O . ALA A 1 87 ? -14.179 3.682 -15.534 1.00 91.81 87 ALA A O 1
ATOM 712 N N . TYR A 1 88 ? -12.506 2.198 -15.426 1.00 92.12 88 TYR A N 1
ATOM 713 C CA . TYR A 1 88 ? -11.573 3.071 -14.708 1.00 92.12 88 TYR A CA 1
ATOM 714 C C . TYR A 1 88 ? -10.647 3.867 -15.630 1.00 92.12 88 TYR A C 1
ATOM 716 O O . TYR A 1 88 ? -9.805 4.625 -15.141 1.00 92.12 88 TYR A O 1
ATOM 724 N N . LYS A 1 89 ? -10.778 3.732 -16.956 1.00 90.88 89 LYS A N 1
ATOM 725 C CA . LYS A 1 89 ? -9.979 4.505 -17.908 1.00 90.88 89 LYS A CA 1
ATOM 726 C C . LYS A 1 89 ? -10.354 5.987 -17.816 1.00 90.88 89 LYS A C 1
ATOM 728 O O . LYS A 1 89 ? -11.341 6.440 -18.391 1.00 90.88 89 LYS A O 1
ATOM 733 N N . LYS A 1 90 ? -9.536 6.758 -17.100 1.00 89.25 90 LYS A N 1
ATOM 734 C CA . LYS A 1 90 ? -9.672 8.213 -16.970 1.00 89.25 90 LYS A CA 1
ATOM 735 C C . LYS A 1 90 ? -8.773 8.922 -17.976 1.00 89.25 90 LYS A C 1
ATOM 737 O O . LYS A 1 90 ? -7.683 8.453 -18.293 1.00 89.25 90 LYS A O 1
ATOM 742 N N . LYS A 1 91 ? -9.233 10.068 -18.481 1.00 87.69 91 LYS A N 1
ATOM 743 C CA . LYS A 1 91 ? -8.382 10.962 -19.277 1.00 87.69 91 LYS A CA 1
ATOM 744 C C . LYS A 1 91 ? -7.286 11.533 -18.377 1.00 87.69 91 LYS A C 1
ATOM 746 O O . LYS A 1 91 ? -7.541 11.804 -17.204 1.00 87.69 91 LYS A O 1
ATOM 751 N N . THR A 1 92 ? -6.093 11.728 -18.931 1.00 88.75 92 THR A N 1
ATOM 752 C CA . THR A 1 92 ? -4.977 12.352 -18.214 1.00 88.75 92 THR A CA 1
ATOM 753 C C . THR A 1 92 ? -5.410 13.703 -17.663 1.00 88.75 92 THR A C 1
ATOM 755 O O . THR A 1 92 ? -5.919 14.547 -18.404 1.00 88.75 92 THR A O 1
ATOM 758 N N . TYR A 1 93 ? -5.219 13.897 -16.362 1.00 93.31 93 TYR A N 1
ATOM 759 C CA . TYR A 1 93 ? -5.529 15.157 -15.706 1.00 93.31 93 TYR A CA 1
ATOM 760 C C . TYR A 1 93 ? -4.606 16.259 -16.237 1.00 93.31 93 TYR A C 1
ATOM 762 O O . TYR A 1 93 ? -3.387 16.107 -16.236 1.00 93.31 93 TYR A O 1
ATOM 770 N N . ARG A 1 94 ? -5.193 17.357 -16.721 1.00 91.69 94 ARG A N 1
ATOM 771 C CA . ARG A 1 94 ? -4.464 18.500 -17.298 1.00 91.69 94 ARG A CA 1
ATOM 772 C C . ARG A 1 94 ? -4.373 19.707 -16.355 1.00 91.69 94 ARG A C 1
ATOM 774 O O . ARG A 1 94 ? -3.795 20.716 -16.737 1.00 91.69 94 ARG A O 1
ATOM 781 N N . GLY A 1 95 ? -4.908 19.600 -15.135 1.00 93.25 95 GLY A N 1
ATOM 782 C CA . GLY A 1 95 ? -5.001 20.705 -14.176 1.00 93.25 95 GLY A CA 1
ATOM 783 C C . GLY A 1 95 ? -6.381 21.369 -14.153 1.00 93.25 95 GLY A C 1
ATOM 784 O O . GLY A 1 95 ? -7.092 21.377 -15.157 1.00 93.25 95 GLY A O 1
ATOM 785 N N . SER A 1 96 ? -6.752 21.954 -13.009 1.00 92.38 96 SER A N 1
ATOM 786 C CA . SER A 1 96 ? -8.054 22.615 -12.804 1.00 92.38 96 SER A CA 1
ATOM 787 C C . SER A 1 96 ? -8.275 23.821 -13.722 1.00 92.38 96 SER A C 1
ATOM 789 O O . SER A 1 96 ? -9.411 24.146 -14.048 1.00 92.38 96 SER A O 1
ATOM 791 N N . VAL A 1 97 ? -7.189 24.470 -14.153 1.00 90.25 97 VAL A N 1
ATOM 792 C CA . VAL A 1 97 ? -7.195 25.713 -14.945 1.00 90.25 97 VAL A CA 1
ATOM 793 C C . VAL A 1 97 ? -7.017 25.436 -16.449 1.00 90.25 97 VAL A C 1
ATOM 795 O O . VAL A 1 97 ? -6.980 26.359 -17.248 1.00 90.25 97 VAL A O 1
ATOM 798 N N . HIS A 1 98 ? -6.959 24.169 -16.882 1.00 88.62 98 HIS A N 1
ATOM 799 C CA . HIS A 1 98 ? -6.669 23.802 -18.279 1.00 88.62 98 HIS A CA 1
ATOM 800 C C . HIS A 1 98 ? -7.599 24.453 -19.320 1.00 88.62 98 HIS A C 1
ATOM 802 O O . HIS A 1 98 ? -7.159 24.756 -20.424 1.00 88.62 98 HIS A O 1
ATOM 808 N N . ASN A 1 99 ? -8.866 24.681 -18.962 1.00 88.19 99 ASN A N 1
ATOM 809 C CA . ASN A 1 99 ? -9.861 25.294 -19.848 1.00 88.19 99 ASN A CA 1
ATOM 810 C C . ASN A 1 99 ? -10.005 26.815 -19.652 1.00 88.19 99 ASN A C 1
ATOM 812 O O . ASN A 1 99 ? -10.874 27.423 -20.277 1.00 88.19 99 ASN A O 1
ATOM 816 N N . MET A 1 100 ? -9.214 27.433 -18.772 1.00 88.94 100 MET A N 1
ATOM 817 C CA . MET A 1 100 ? -9.262 28.875 -18.553 1.00 88.94 100 MET A CA 1
ATOM 818 C C . MET A 1 100 ? -8.574 29.586 -19.714 1.00 88.94 100 MET A C 1
ATOM 820 O O . MET A 1 100 ? -7.374 29.437 -19.930 1.00 88.94 100 MET A O 1
ATOM 824 N N . GLN A 1 101 ? -9.346 30.368 -20.459 1.00 86.12 101 GLN A N 1
ATOM 825 C CA . GLN A 1 101 ? -8.821 31.227 -21.512 1.00 86.12 101 GLN A CA 1
ATOM 826 C C . GLN A 1 101 ? -8.484 32.582 -20.892 1.00 86.12 101 GLN A C 1
ATOM 828 O O . GLN A 1 101 ? -9.378 33.291 -20.432 1.00 86.12 101 GLN A O 1
ATOM 833 N N . VAL A 1 102 ? -7.197 32.915 -20.837 1.00 84.56 102 VAL A N 1
ATOM 834 C CA . VAL A 1 102 ? -6.730 34.227 -20.376 1.00 84.56 102 VAL A CA 1
ATOM 835 C C . VAL A 1 102 ? -6.718 35.176 -21.582 1.00 84.56 102 VAL A C 1
ATOM 837 O O . VAL A 1 102 ? -6.128 34.809 -22.605 1.00 84.56 102 VAL A O 1
ATOM 840 N N . PRO A 1 103 ? -7.361 36.358 -21.506 1.00 88.50 103 PRO A N 1
ATOM 841 C CA . PRO A 1 103 ? -7.282 37.380 -22.552 1.00 88.50 103 PRO A CA 1
ATOM 842 C C . PRO A 1 103 ? -5.829 37.729 -22.892 1.00 88.50 103 PRO A C 1
ATOM 844 O O . PRO A 1 103 ? -4.996 37.769 -21.991 1.00 88.50 103 PRO A O 1
ATOM 847 N N . GLU A 1 104 ? -5.528 37.991 -24.167 1.00 82.06 104 GLU A N 1
ATOM 848 C CA . GLU A 1 104 ? -4.156 38.210 -24.670 1.00 82.06 104 GLU A CA 1
ATOM 849 C C . GLU A 1 104 ? -3.414 39.318 -23.903 1.00 82.06 104 GLU A C 1
ATOM 851 O O . GLU A 1 104 ? -2.265 39.134 -23.505 1.00 82.06 104 GLU A O 1
ATOM 856 N N . ASP A 1 105 ? -4.127 40.389 -23.549 1.00 83.50 105 ASP A N 1
ATOM 857 C CA . ASP A 1 105 ? -3.612 41.521 -22.764 1.00 83.50 105 ASP A CA 1
ATOM 858 C C . ASP A 1 105 ? -3.118 41.135 -21.354 1.00 83.50 105 ASP A C 1
ATOM 860 O O . ASP A 1 105 ? -2.372 41.882 -20.725 1.00 83.50 105 ASP A O 1
ATOM 864 N N . GLN A 1 106 ? -3.550 39.983 -20.832 1.00 79.62 106 GLN A N 1
ATOM 865 C CA . GLN A 1 106 ? -3.239 39.484 -19.487 1.00 79.62 106 GLN A CA 1
ATOM 866 C C . GLN A 1 106 ? -2.352 38.229 -19.505 1.00 79.62 106 GLN A C 1
ATOM 868 O O . GLN A 1 106 ? -2.098 37.643 -18.454 1.00 79.62 106 GLN A O 1
ATOM 873 N N . GLN A 1 107 ? -1.879 37.791 -20.679 1.00 80.56 107 GLN A N 1
ATOM 874 C CA . GLN A 1 107 ? -0.995 36.624 -20.806 1.00 80.56 107 GLN A CA 1
ATOM 875 C C . GLN A 1 107 ? 0.473 36.937 -20.487 1.00 80.56 107 GLN A C 1
ATOM 877 O O . GLN A 1 107 ? 1.268 36.014 -20.293 1.00 80.56 107 GLN A O 1
ATOM 882 N N . SER A 1 108 ? 0.857 38.217 -20.433 1.00 83.00 108 SER A N 1
ATOM 883 C CA . SER A 1 108 ? 2.232 38.616 -20.139 1.00 83.00 108 SER A CA 1
ATOM 884 C C . SER A 1 108 ? 2.611 38.288 -18.696 1.00 83.00 108 SER A C 1
ATOM 886 O O . SER A 1 108 ? 1.931 38.689 -17.751 1.00 83.00 108 SER A O 1
ATOM 888 N N . MET A 1 109 ? 3.741 37.603 -18.518 1.00 76.94 109 MET A N 1
ATOM 889 C CA . MET A 1 109 ? 4.331 37.406 -17.198 1.00 76.94 109 MET A CA 1
ATOM 890 C C . MET A 1 109 ? 4.986 38.708 -16.737 1.00 76.94 109 MET A C 1
ATOM 892 O O . MET A 1 109 ? 5.869 39.230 -17.414 1.00 76.94 109 MET A O 1
ATOM 896 N N . PHE A 1 110 ? 4.580 39.209 -15.573 1.00 79.75 110 PHE A N 1
ATOM 897 C CA . PHE A 1 110 ? 5.287 40.283 -14.885 1.00 79.75 110 PHE A CA 1
ATOM 898 C C . PHE A 1 110 ? 6.194 39.656 -13.832 1.00 79.75 110 PHE A C 1
ATOM 900 O O . PHE A 1 110 ? 5.724 38.883 -12.995 1.00 79.75 110 PHE A O 1
ATOM 907 N N . LEU A 1 111 ? 7.490 39.968 -13.875 1.00 77.00 111 LEU A N 1
ATOM 908 C CA . LEU A 1 111 ? 8.360 39.682 -12.741 1.00 77.00 111 LEU A CA 1
ATOM 909 C C . LEU A 1 111 ? 8.033 40.711 -11.650 1.00 77.00 111 LEU A C 1
ATOM 911 O O . LEU A 1 111 ? 8.104 41.908 -11.934 1.00 77.00 111 LEU A O 1
ATOM 915 N N . PRO A 1 112 ? 7.668 40.287 -10.427 1.00 77.81 112 PRO A N 1
ATOM 916 C CA . PRO A 1 112 ? 7.642 41.202 -9.296 1.00 77.81 112 PRO A CA 1
ATOM 917 C C . PRO A 1 112 ? 9.044 41.790 -9.128 1.00 77.81 112 PRO A C 1
ATOM 919 O O . PRO A 1 112 ? 10.022 41.041 -9.181 1.00 77.81 112 PRO A O 1
ATOM 922 N N . GLU A 1 113 ? 9.154 43.103 -8.921 1.00 76.00 113 GLU A N 1
ATOM 923 C CA . GLU A 1 113 ? 10.403 43.689 -8.435 1.00 76.00 113 GLU A CA 1
ATOM 924 C C . GLU A 1 113 ? 10.682 43.080 -7.060 1.00 76.00 113 GLU A C 1
ATOM 926 O O . GLU A 1 113 ? 10.016 43.384 -6.069 1.00 76.00 113 GLU A O 1
ATOM 931 N N . ILE A 1 114 ? 11.625 42.141 -7.016 1.00 73.62 114 ILE A N 1
ATOM 932 C CA . ILE A 1 114 ? 12.183 41.664 -5.760 1.00 73.62 114 ILE A CA 1
ATOM 933 C C . ILE A 1 114 ? 13.034 42.829 -5.270 1.00 73.62 114 ILE A C 1
ATOM 935 O O . ILE A 1 114 ? 14.072 43.119 -5.861 1.00 73.62 114 ILE A O 1
ATOM 939 N N . ALA A 1 115 ? 12.563 43.534 -4.242 1.00 71.94 115 ALA A N 1
ATOM 940 C CA . ALA A 1 115 ? 13.409 44.474 -3.531 1.00 71.94 115 ALA A CA 1
ATOM 941 C C . ALA A 1 115 ? 14.583 43.669 -2.967 1.00 71.94 115 ALA A C 1
ATOM 943 O O . ALA A 1 115 ? 14.390 42.801 -2.114 1.00 71.94 115 ALA A O 1
ATOM 944 N N . GLU A 1 116 ? 15.782 43.903 -3.496 1.00 68.50 116 GLU A N 1
ATOM 945 C CA . GLU A 1 116 ? 17.003 43.473 -2.833 1.00 68.50 116 GLU A CA 1
ATOM 946 C C . GLU A 1 116 ? 17.007 44.182 -1.474 1.00 68.50 116 GLU A C 1
ATOM 948 O O . GLU A 1 116 ? 17.111 45.407 -1.402 1.00 68.50 116 GLU A O 1
ATOM 953 N N . GLU A 1 117 ? 16.777 43.439 -0.389 1.00 67.44 117 GLU A N 1
ATOM 954 C CA . GLU A 1 117 ? 17.031 43.968 0.946 1.00 67.44 117 GLU A CA 1
ATOM 955 C C . GLU A 1 117 ? 18.535 44.265 1.005 1.00 67.44 117 GLU A C 1
ATOM 957 O O . GLU A 1 117 ? 19.345 43.340 0.967 1.00 67.44 117 GLU A O 1
ATOM 962 N N . GLU A 1 118 ? 18.915 45.549 1.025 1.00 62.81 118 GLU A N 1
ATOM 963 C CA . GLU A 1 118 ? 20.303 45.953 1.250 1.00 62.81 118 GLU A CA 1
ATOM 964 C C . GLU A 1 118 ? 20.777 45.280 2.544 1.00 62.81 118 GLU A C 1
ATOM 966 O O . GLU A 1 118 ? 20.236 45.543 3.624 1.00 62.81 118 GLU A O 1
ATOM 971 N N . GLU A 1 119 ? 21.766 44.385 2.445 1.00 61.59 119 GLU A N 1
ATOM 972 C CA . GLU A 1 119 ? 22.449 43.855 3.619 1.00 61.59 119 GLU A CA 1
ATOM 973 C C . GLU A 1 119 ? 23.018 45.054 4.387 1.00 61.59 119 GLU A C 1
ATOM 975 O O . GLU A 1 119 ? 24.031 45.640 4.009 1.00 61.59 119 GLU A O 1
ATOM 980 N N . GLN A 1 120 ? 22.358 45.452 5.479 1.00 48.88 120 GLN A N 1
ATOM 981 C CA . GLN A 1 120 ? 22.994 46.304 6.472 1.00 48.88 120 GLN A CA 1
ATOM 982 C C . GLN A 1 120 ? 24.215 45.537 6.961 1.00 48.88 120 GLN A C 1
ATOM 984 O O . GLN A 1 120 ? 24.052 44.530 7.655 1.00 48.88 120 GLN A O 1
ATOM 989 N N . ASP A 1 121 ? 25.403 46.026 6.592 1.00 48.94 121 ASP A N 1
ATOM 990 C CA . ASP A 1 121 ? 26.728 45.593 7.043 1.00 48.94 121 ASP A CA 1
ATOM 991 C C . ASP A 1 121 ? 26.803 45.590 8.579 1.00 48.94 121 ASP A C 1
ATOM 993 O O . ASP A 1 121 ? 27.396 46.442 9.241 1.00 48.94 121 ASP A O 1
ATOM 997 N N . THR A 1 122 ? 26.173 44.594 9.184 1.00 47.62 122 THR A N 1
ATOM 998 C CA . THR A 1 122 ? 26.330 44.241 10.579 1.00 47.62 122 THR A CA 1
ATOM 999 C C . THR A 1 122 ? 27.227 43.027 10.542 1.00 47.62 122 THR A C 1
ATOM 1001 O O . THR A 1 122 ? 26.785 41.942 10.173 1.00 47.62 122 THR A O 1
ATOM 1004 N N . ILE A 1 123 ? 28.506 43.228 10.865 1.00 51.09 123 ILE A N 1
ATOM 1005 C CA . ILE A 1 123 ? 29.545 42.193 10.887 1.00 51.09 123 ILE A CA 1
ATOM 1006 C C . ILE A 1 123 ? 29.023 40.971 11.653 1.00 51.09 123 ILE A C 1
ATOM 1008 O O . ILE A 1 123 ? 29.053 40.918 12.884 1.00 51.09 123 ILE A O 1
ATOM 1012 N N . ARG A 1 124 ? 28.527 39.972 10.921 1.00 45.56 124 ARG A N 1
ATOM 1013 C CA . ARG A 1 124 ? 28.061 38.701 11.463 1.00 45.56 124 ARG A CA 1
ATOM 1014 C C . ARG A 1 124 ? 28.962 37.625 10.883 1.00 45.56 124 ARG A C 1
ATOM 1016 O O . ARG A 1 124 ? 28.736 37.117 9.791 1.00 45.56 124 ARG A O 1
ATOM 1023 N N . ASN A 1 125 ? 30.024 37.310 11.624 1.00 48.81 125 ASN A N 1
ATOM 1024 C CA . ASN A 1 125 ? 30.957 36.235 11.294 1.00 48.81 125 ASN A CA 1
ATOM 1025 C C . ASN A 1 125 ? 30.197 34.902 11.202 1.00 48.81 125 ASN A C 1
ATOM 1027 O O . ASN A 1 125 ? 29.943 34.255 12.217 1.00 48.81 125 ASN A O 1
ATOM 1031 N N . THR A 1 126 ? 29.828 34.493 9.991 1.00 44.34 126 THR A N 1
ATOM 1032 C CA . THR A 1 126 ? 29.318 33.151 9.707 1.00 44.34 126 THR A CA 1
ATOM 1033 C C . THR A 1 126 ? 30.486 32.243 9.306 1.00 44.34 126 THR A C 1
ATOM 1035 O O . THR A 1 126 ? 31.367 32.657 8.546 1.00 44.34 126 THR A O 1
ATOM 1038 N N . PRO A 1 127 ? 30.556 31.012 9.840 1.00 44.44 127 PRO A N 1
ATOM 1039 C CA . PRO A 1 127 ? 31.671 30.114 9.580 1.00 44.44 127 PRO A CA 1
ATO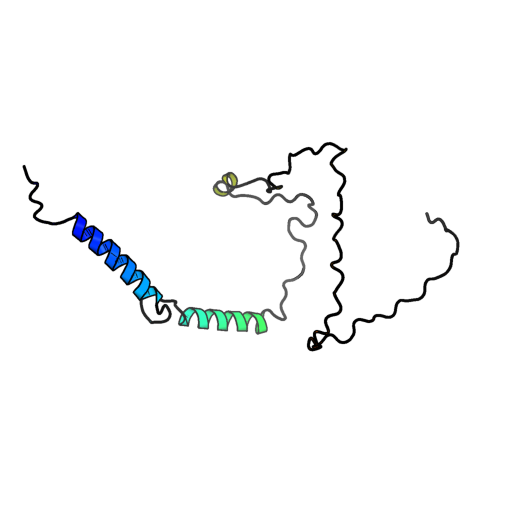M 1040 C C . PRO A 1 127 ? 31.636 29.613 8.131 1.00 44.44 127 PRO A C 1
ATOM 1042 O O . PRO A 1 127 ? 30.674 28.987 7.691 1.00 44.44 127 PRO A O 1
ATOM 1045 N N . LYS A 1 128 ? 32.721 29.880 7.396 1.00 49.25 128 LYS A N 1
ATOM 1046 C CA . LYS A 1 128 ? 32.968 29.356 6.049 1.00 49.25 128 LYS A CA 1
ATOM 1047 C C . LYS A 1 128 ? 33.179 27.846 6.124 1.00 49.25 128 LYS A C 1
ATOM 1049 O O . LYS A 1 128 ? 34.282 27.420 6.446 1.00 49.25 128 LYS A O 1
ATOM 1054 N N . ASN A 1 129 ? 32.169 27.054 5.772 1.00 39.62 129 ASN A N 1
ATOM 1055 C CA . ASN A 1 129 ? 32.363 25.638 5.477 1.00 39.62 129 ASN A CA 1
ATOM 1056 C C . ASN A 1 129 ? 31.904 25.300 4.051 1.00 39.62 129 ASN A C 1
ATOM 1058 O O . ASN A 1 129 ? 30.719 25.279 3.737 1.00 39.62 129 ASN A O 1
ATOM 1062 N N . SER A 1 130 ? 32.922 24.983 3.241 1.00 48.91 130 SER A N 1
ATOM 1063 C CA . SER A 1 130 ? 32.962 24.022 2.127 1.00 48.91 130 SER A CA 1
ATOM 1064 C C . SER A 1 130 ? 32.083 24.229 0.884 1.00 48.91 130 SER A C 1
ATOM 1066 O O . SER A 1 130 ? 30.978 23.712 0.803 1.00 48.91 130 SER A O 1
ATOM 1068 N N . VAL A 1 131 ? 32.708 24.793 -0.159 1.00 48.34 131 VAL A N 1
ATOM 1069 C CA . VAL A 1 131 ? 32.685 24.270 -1.544 1.00 48.34 131 VAL A CA 1
ATOM 1070 C C . VAL A 1 131 ? 33.978 24.701 -2.261 1.00 48.34 131 VAL A C 1
ATOM 1072 O O . VAL A 1 131 ? 34.144 25.891 -2.525 1.00 48.34 131 VAL A O 1
ATOM 1075 N N . PRO A 1 132 ? 34.929 23.795 -2.571 1.00 44.88 132 PRO A N 1
ATOM 1076 C CA . PRO A 1 132 ? 36.042 24.119 -3.450 1.00 44.88 132 PRO A CA 1
ATOM 1077 C C . PRO A 1 132 ? 35.717 23.725 -4.900 1.00 44.88 132 PRO A C 1
ATOM 1079 O O . PRO A 1 132 ? 35.375 22.583 -5.185 1.00 44.88 132 PRO A O 1
ATOM 1082 N N . ASN A 1 133 ? 35.915 24.684 -5.806 1.00 46.94 133 ASN A N 1
ATOM 1083 C CA . ASN A 1 133 ? 36.154 24.522 -7.244 1.00 46.94 133 ASN A CA 1
ATOM 1084 C C . ASN A 1 133 ? 35.053 23.912 -8.129 1.00 46.94 133 ASN A C 1
ATOM 1086 O O . ASN A 1 133 ? 35.040 22.721 -8.423 1.00 46.94 133 ASN A O 1
ATOM 1090 N N . LEU A 1 134 ? 34.280 24.802 -8.754 1.00 42.50 134 LEU A N 1
ATOM 1091 C CA . LEU A 1 134 ? 33.718 24.591 -10.093 1.00 42.50 134 LEU A CA 1
ATOM 1092 C C . LEU A 1 134 ? 33.986 25.838 -10.951 1.00 42.50 134 LEU A C 1
ATOM 1094 O O . LEU A 1 134 ? 33.080 26.518 -11.417 1.00 42.50 134 LEU A O 1
ATOM 1098 N N . LEU A 1 135 ? 35.271 26.165 -11.126 1.00 44.31 135 LEU A N 1
ATOM 1099 C CA . LEU A 1 135 ? 35.716 27.100 -12.158 1.00 44.31 135 LEU A CA 1
ATOM 1100 C C . LEU A 1 135 ? 36.149 26.267 -13.372 1.00 44.31 135 LEU A C 1
ATOM 1102 O O . LEU A 1 135 ? 37.269 25.758 -13.416 1.00 44.31 135 LEU A O 1
ATOM 1106 N N . MET A 1 136 ? 35.252 26.072 -14.339 1.00 47.03 136 MET A N 1
ATOM 1107 C CA . MET A 1 136 ? 35.681 25.669 -15.680 1.00 47.03 136 MET A CA 1
ATOM 1108 C C . MET A 1 136 ? 36.224 26.909 -16.407 1.00 47.03 136 MET A C 1
ATOM 1110 O O . MET A 1 136 ? 35.575 27.956 -16.351 1.00 47.03 136 MET A O 1
ATOM 1114 N N . PRO A 1 137 ? 37.380 26.837 -17.092 1.00 46.38 137 PRO A N 1
ATOM 1115 C CA . PRO A 1 137 ? 37.855 27.941 -17.916 1.00 46.38 137 PRO A CA 1
ATOM 1116 C C . PRO A 1 137 ? 36.906 28.133 -19.101 1.00 46.38 137 PRO A C 1
ATOM 1118 O O . PRO A 1 137 ? 36.658 27.200 -19.866 1.00 46.38 137 PRO A O 1
ATOM 1121 N N . THR A 1 138 ? 36.383 29.344 -19.264 1.00 50.81 138 THR A N 1
ATOM 1122 C CA . THR A 1 138 ? 35.661 29.753 -20.469 1.00 50.81 138 THR A CA 1
ATOM 1123 C C . THR A 1 138 ? 36.626 29.769 -21.664 1.00 50.81 138 THR A C 1
ATOM 1125 O O . THR A 1 138 ? 37.699 30.371 -21.572 1.00 50.81 138 THR A O 1
ATOM 1128 N N . PRO A 1 139 ? 36.304 29.120 -22.798 1.00 55.53 139 PRO A N 1
ATOM 1129 C CA . PRO A 1 139 ? 37.098 29.271 -24.012 1.00 55.53 139 PRO A CA 1
ATOM 1130 C C . PRO A 1 139 ? 36.884 30.671 -24.622 1.00 55.53 139 PRO A C 1
ATOM 1132 O O . PRO A 1 139 ? 35.777 31.210 -24.540 1.00 55.53 139 PRO A O 1
ATOM 1135 N N . PRO A 1 140 ? 37.919 31.277 -25.234 1.00 48.44 140 PRO A N 1
ATOM 1136 C CA . PRO A 1 140 ? 37.819 32.612 -25.809 1.00 48.44 140 PRO A CA 1
ATOM 1137 C C . PRO A 1 140 ? 36.892 32.637 -27.030 1.00 48.44 140 PRO A C 1
ATOM 1139 O O . PRO A 1 140 ? 36.911 31.747 -27.881 1.00 48.44 140 PRO A O 1
ATOM 1142 N N . THR A 1 141 ? 36.097 33.699 -27.109 1.00 48.53 141 THR A N 1
ATOM 1143 C CA . THR A 1 141 ? 35.216 34.065 -28.221 1.00 48.53 141 THR A CA 1
ATOM 1144 C C . THR A 1 141 ? 35.989 34.172 -29.542 1.00 48.53 141 THR A C 1
ATOM 1146 O O . THR A 1 141 ? 36.929 34.965 -29.626 1.00 48.53 141 THR A O 1
ATOM 1149 N N . PRO A 1 142 ? 35.595 33.455 -30.612 1.00 45.22 142 PRO A N 1
ATOM 1150 C CA . PRO A 1 142 ? 36.117 33.734 -31.939 1.00 45.22 142 PRO A CA 1
ATOM 1151 C C . PRO A 1 142 ? 35.400 34.941 -32.558 1.00 45.22 142 PRO A C 1
ATOM 1153 O O . PRO A 1 142 ? 34.173 35.030 -32.608 1.00 45.22 142 PRO A O 1
ATOM 1156 N N . SER A 1 143 ? 36.222 35.874 -33.029 1.00 40.28 143 SER A N 1
ATOM 1157 C CA . SER A 1 143 ? 35.873 37.053 -33.811 1.00 40.28 143 SER A CA 1
ATOM 1158 C C . SER A 1 143 ? 35.129 36.716 -35.108 1.00 40.28 143 SER A C 1
ATOM 1160 O O . SER A 1 143 ? 35.425 35.729 -35.777 1.00 40.28 143 SER A O 1
ATOM 1162 N N . SER A 1 144 ? 34.224 37.621 -35.473 1.00 45.53 144 SER A N 1
ATOM 1163 C CA . SER A 1 144 ? 33.490 37.748 -36.735 1.00 45.53 144 SER A CA 1
ATOM 1164 C C . SER A 1 144 ? 34.173 37.188 -37.997 1.00 45.53 144 SER A C 1
ATOM 1166 O O . SER A 1 144 ? 35.221 37.685 -38.412 1.00 45.53 144 SER A O 1
ATOM 1168 N N . ALA A 1 145 ? 33.492 36.270 -38.688 1.00 42.84 145 ALA A N 1
ATOM 1169 C CA . ALA A 1 145 ? 33.652 36.016 -40.122 1.00 42.84 145 ALA A CA 1
ATOM 1170 C C . ALA A 1 145 ? 32.305 35.544 -40.725 1.00 42.84 145 ALA A C 1
ATOM 1172 O O . ALA A 1 145 ? 31.490 34.973 -39.998 1.00 42.84 145 ALA A O 1
ATOM 1173 N N . PRO A 1 146 ? 32.019 35.854 -42.004 1.00 44.53 146 PRO A N 1
ATOM 1174 C CA . PRO A 1 146 ? 30.656 35.996 -42.517 1.00 44.53 146 PRO A CA 1
ATOM 1175 C C . PRO A 1 146 ? 29.956 34.675 -42.862 1.00 44.53 146 PRO A C 1
ATOM 1177 O O . PRO A 1 146 ? 30.583 33.658 -43.151 1.00 44.53 146 PRO A O 1
ATOM 1180 N N . ALA A 1 147 ? 28.622 34.751 -42.858 1.00 48.59 147 ALA A N 1
ATOM 1181 C CA . ALA A 1 147 ? 27.675 33.684 -43.152 1.00 48.59 147 ALA A CA 1
ATOM 1182 C C . ALA A 1 147 ? 27.962 32.960 -44.482 1.00 48.59 147 ALA A C 1
ATOM 1184 O O . ALA A 1 147 ? 27.943 33.567 -45.553 1.00 48.59 147 ALA A O 1
ATOM 1185 N N . GLY A 1 148 ? 28.174 31.645 -44.392 1.00 37.09 148 GLY A N 1
ATOM 1186 C CA . GLY A 1 148 ? 28.272 30.722 -45.519 1.00 37.09 148 GLY A CA 1
ATOM 1187 C C . GLY A 1 148 ? 27.067 29.785 -45.557 1.00 37.09 148 GLY A C 1
ATOM 1188 O O . GLY A 1 148 ? 26.825 29.026 -44.623 1.00 37.09 148 GLY A O 1
ATOM 1189 N N . ILE A 1 149 ? 26.316 29.894 -46.647 1.00 46.97 149 ILE A N 1
ATOM 1190 C CA . ILE A 1 149 ? 25.149 29.103 -47.051 1.00 46.97 149 ILE A CA 1
ATOM 1191 C C . ILE A 1 149 ? 25.555 27.635 -47.255 1.00 46.97 149 ILE A C 1
ATOM 1193 O O . ILE A 1 149 ? 26.533 27.386 -47.956 1.00 46.97 149 ILE A O 1
ATOM 1197 N N . TRP A 1 150 ? 24.770 26.675 -46.753 1.00 40.16 150 TRP A N 1
ATOM 1198 C CA . TRP A 1 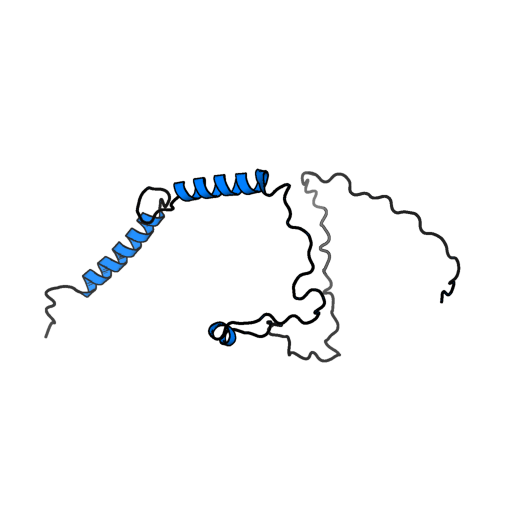150 ? 24.869 25.276 -47.187 1.00 40.16 150 TRP A CA 1
ATOM 1199 C C . TRP A 1 150 ? 23.503 24.696 -47.567 1.00 40.16 150 TRP A C 1
ATOM 1201 O O . TRP A 1 150 ? 22.508 24.901 -46.873 1.00 40.16 150 TRP A O 1
ATOM 1211 N N . ARG A 1 151 ? 23.525 24.047 -48.738 1.00 41.56 151 ARG A N 1
ATOM 1212 C CA . ARG A 1 151 ? 22.502 23.196 -49.359 1.00 41.56 151 ARG A CA 1
ATOM 1213 C C . ARG A 1 151 ? 22.281 21.908 -48.579 1.00 41.56 151 ARG A C 1
ATOM 1215 O O . ARG A 1 151 ? 23.267 21.426 -47.983 1.00 41.56 151 ARG A O 1
#